Protein AF-A0A8H3C0F5-F1 (afdb_monomer_lite)

Structure (mmCIF, N/CA/C/O backbone):
data_AF-A0A8H3C0F5-F1
#
_entry.id   AF-A0A8H3C0F5-F1
#
loop_
_atom_site.group_PDB
_atom_site.id
_atom_site.type_symbol
_atom_site.label_atom_id
_atom_site.label_alt_id
_atom_site.label_comp_id
_atom_site.label_asym_id
_atom_site.label_entity_id
_atom_site.label_seq_id
_atom_site.pdbx_PDB_ins_code
_atom_site.Cartn_x
_atom_site.Cartn_y
_atom_site.Cartn_z
_atom_site.occupancy
_atom_site.B_iso_or_equiv
_atom_site.auth_seq_id
_atom_site.auth_comp_id
_atom_site.auth_asym_id
_atom_site.auth_atom_id
_atom_site.pdbx_PDB_model_num
ATOM 1 N N . VAL A 1 1 ? 4.203 12.390 5.592 1.00 60.59 1 VAL A N 1
ATOM 2 C CA . VAL A 1 1 ? 3.194 11.856 4.634 1.00 60.59 1 VAL A CA 1
ATOM 3 C C . VAL A 1 1 ? 1.819 11.692 5.290 1.00 60.59 1 VAL A C 1
ATOM 5 O O . VAL A 1 1 ? 0.827 12.155 4.722 1.00 60.59 1 VAL A O 1
ATOM 8 N N . ILE A 1 2 ? 1.745 11.100 6.489 1.00 67.12 2 ILE A N 1
ATOM 9 C CA . ILE A 1 2 ? 0.476 10.736 7.149 1.00 67.12 2 ILE A CA 1
ATOM 10 C C . ILE A 1 2 ? -0.294 11.939 7.746 1.00 67.12 2 ILE A C 1
ATOM 12 O O . ILE A 1 2 ? -1.514 11.883 7.781 1.00 67.12 2 ILE A O 1
ATOM 16 N N . ASN A 1 3 ? 0.363 13.062 8.083 1.00 62.25 3 ASN A N 1
ATOM 17 C CA . ASN A 1 3 ? -0.220 14.371 8.475 1.00 62.25 3 ASN A CA 1
ATOM 18 C C . ASN A 1 3 ? -1.607 14.298 9.160 1.00 62.25 3 ASN A C 1
ATOM 20 O O . ASN A 1 3 ? -2.584 14.773 8.583 1.00 62.25 3 ASN A O 1
ATOM 24 N N . ASN A 1 4 ? -1.687 13.686 10.347 1.00 71.19 4 ASN A N 1
ATOM 25 C CA . ASN A 1 4 ? -2.904 13.557 11.169 1.00 71.19 4 ASN A CA 1
ATOM 26 C C . ASN A 1 4 ? -4.148 12.968 10.470 1.00 71.19 4 ASN A C 1
ATOM 28 O O . ASN A 1 4 ? -5.250 13.098 10.987 1.00 71.19 4 ASN A O 1
ATOM 32 N N . ALA A 1 5 ? -4.004 12.286 9.331 1.00 85.44 5 ALA A N 1
ATOM 33 C CA . ALA A 1 5 ? -5.117 11.616 8.652 1.00 85.44 5 ALA A CA 1
ATOM 34 C C . ALA A 1 5 ? -5.307 10.175 9.157 1.00 85.44 5 ALA A C 1
ATOM 36 O O . ALA A 1 5 ? -5.470 9.250 8.358 1.00 85.44 5 ALA A O 1
ATOM 37 N N . VAL A 1 6 ? -5.208 10.006 10.475 1.00 88.06 6 VAL A N 1
ATOM 38 C CA . VAL A 1 6 ? -5.528 8.771 11.189 1.00 88.06 6 VAL A CA 1
ATOM 39 C C . VAL A 1 6 ? -6.758 9.075 12.025 1.00 88.06 6 VAL A C 1
ATOM 41 O O . VAL A 1 6 ? -6.746 10.012 12.823 1.00 88.06 6 VAL A O 1
ATOM 44 N N . PHE A 1 7 ? -7.814 8.309 11.806 1.00 89.25 7 PHE A N 1
ATOM 45 C CA . PHE A 1 7 ? -9.117 8.528 12.412 1.00 89.25 7 PHE A CA 1
ATOM 46 C C . PHE A 1 7 ? -9.444 7.346 13.313 1.00 89.25 7 PHE A C 1
ATOM 48 O O . PHE A 1 7 ? -9.197 6.201 12.939 1.00 89.25 7 PHE A O 1
ATOM 55 N N . ALA A 1 8 ? -9.962 7.628 14.506 1.00 87.62 8 ALA A N 1
ATOM 56 C CA . ALA A 1 8 ? -10.507 6.593 15.367 1.00 87.62 8 ALA A CA 1
ATOM 57 C C . ALA A 1 8 ? -11.944 6.311 14.918 1.00 87.62 8 ALA A C 1
ATOM 59 O O . ALA A 1 8 ? -12.822 7.152 15.106 1.00 87.62 8 ALA A O 1
ATOM 60 N N . GLU A 1 9 ? -12.160 5.155 14.302 1.00 83.12 9 GLU A N 1
ATOM 61 C CA . GLU A 1 9 ? -13.474 4.685 13.866 1.00 83.12 9 GLU A CA 1
ATOM 62 C C . GLU A 1 9 ? -13.676 3.258 14.372 1.00 83.12 9 GLU A C 1
ATOM 64 O O . GLU A 1 9 ? -12.742 2.451 14.376 1.00 83.12 9 GLU A O 1
ATOM 69 N N . ASP A 1 10 ? -14.901 2.945 14.795 1.00 83.81 10 ASP A N 1
ATOM 70 C CA . ASP A 1 10 ? -15.298 1.590 15.184 1.00 83.81 10 ASP A CA 1
ATOM 71 C C . ASP A 1 10 ? -15.577 0.751 13.927 1.00 83.81 10 ASP A C 1
ATOM 73 O O . ASP A 1 10 ? -16.711 0.394 13.616 1.00 83.81 10 ASP A O 1
ATOM 77 N N . HIS A 1 11 ? -14.527 0.549 13.131 1.00 86.94 11 HIS A N 1
ATOM 78 C CA . HIS A 1 11 ? -14.557 -0.221 11.897 1.00 86.94 11 HIS A CA 1
ATOM 79 C C . HIS A 1 11 ? -13.540 -1.357 11.982 1.00 86.94 11 HIS A C 1
ATOM 81 O O . HIS A 1 11 ? -12.347 -1.122 12.185 1.00 86.94 11 HIS A O 1
ATOM 87 N N . ASP A 1 12 ? -14.004 -2.593 11.830 1.00 89.19 12 ASP A N 1
ATOM 88 C CA . ASP A 1 12 ? -13.201 -3.808 11.972 1.00 89.19 12 ASP A CA 1
ATOM 89 C C . ASP A 1 12 ? -13.256 -4.732 10.744 1.00 89.19 12 ASP A C 1
ATOM 91 O O . ASP A 1 12 ? -12.711 -5.840 10.778 1.00 89.19 12 ASP A O 1
ATOM 95 N N . GLU A 1 13 ? -13.846 -4.253 9.647 1.00 94.00 13 GLU A N 1
ATOM 96 C CA . GLU A 1 13 ? -13.896 -4.934 8.356 1.00 94.00 13 GLU A CA 1
ATOM 97 C C . GLU A 1 13 ? -12.743 -4.511 7.433 1.00 94.00 13 GLU A C 1
ATOM 99 O O . GLU A 1 13 ? -11.994 -3.569 7.691 1.00 94.00 13 GLU A O 1
ATOM 104 N N . MET A 1 14 ? -12.557 -5.244 6.335 1.00 95.94 14 MET A N 1
ATOM 105 C CA . MET A 1 14 ? -11.460 -4.989 5.407 1.00 95.94 14 MET A CA 1
ATOM 106 C C . MET A 1 14 ? -11.681 -3.702 4.602 1.00 95.94 14 MET A C 1
ATOM 108 O O . MET A 1 14 ? -12.636 -3.589 3.835 1.00 95.94 14 MET A O 1
ATOM 112 N N . VAL A 1 15 ? -10.712 -2.790 4.672 1.00 96.38 15 VAL A N 1
ATOM 113 C CA . VAL A 1 15 ? -10.630 -1.604 3.812 1.00 96.38 15 VAL A CA 1
ATOM 114 C C . VAL A 1 15 ? -9.671 -1.894 2.666 1.00 96.38 15 VAL A C 1
ATOM 116 O O . VAL A 1 15 ? -8.548 -2.343 2.896 1.00 96.38 15 VAL A O 1
ATOM 119 N N . ILE A 1 16 ? -10.090 -1.621 1.427 1.00 97.06 16 ILE A N 1
ATOM 120 C CA . ILE A 1 16 ? -9.266 -1.856 0.236 1.00 97.06 16 ILE A CA 1
ATOM 121 C C . ILE A 1 16 ? -9.261 -0.621 -0.660 1.00 97.06 16 ILE A C 1
ATOM 123 O O . ILE A 1 16 ? -10.312 -0.122 -1.056 1.00 97.06 16 ILE A O 1
ATOM 127 N N . VAL A 1 17 ? -8.064 -0.185 -1.046 1.00 97.81 17 VAL A N 1
ATOM 128 C CA . VAL A 1 17 ? -7.847 0.756 -2.147 1.00 97.81 17 VAL A CA 1
ATOM 129 C C . VAL A 1 17 ? -7.139 -0.000 -3.263 1.00 97.81 17 VAL A C 1
ATOM 131 O O . VAL A 1 17 ? -6.015 -0.469 -3.088 1.00 97.81 17 VAL A O 1
ATOM 134 N N . ARG A 1 18 ? -7.824 -0.157 -4.396 1.00 96.75 18 ARG A N 1
ATOM 135 C CA . ARG A 1 18 ? -7.321 -0.884 -5.566 1.00 96.75 18 ARG A CA 1
ATOM 136 C C . ARG A 1 18 ? -6.863 0.073 -6.656 1.00 96.75 18 ARG A C 1
ATOM 138 O O . ARG A 1 18 ? -7.218 1.249 -6.645 1.00 96.75 18 ARG A O 1
ATOM 145 N N . ASP A 1 19 ? -6.093 -0.477 -7.586 1.00 96.19 19 ASP A N 1
ATOM 146 C CA . ASP A 1 19 ? -5.736 0.160 -8.854 1.00 96.19 19 ASP A CA 1
ATOM 147 C C . ASP A 1 19 ? -4.973 1.488 -8.729 1.00 96.19 19 ASP A C 1
ATOM 149 O O . ASP A 1 19 ? -5.093 2.355 -9.595 1.00 96.19 19 ASP A O 1
ATOM 153 N N . ILE A 1 20 ? -4.152 1.637 -7.680 1.00 97.69 20 ILE A N 1
ATOM 154 C CA . ILE A 1 20 ? -3.280 2.803 -7.495 1.00 97.69 20 ILE A CA 1
ATOM 155 C C . ILE A 1 20 ? -2.182 2.753 -8.554 1.00 97.69 20 ILE A C 1
ATOM 157 O O . ILE A 1 20 ? -1.318 1.877 -8.502 1.00 97.69 20 ILE A O 1
ATOM 161 N N . ASP A 1 21 ? -2.192 3.700 -9.488 1.00 97.81 21 ASP A N 1
ATOM 162 C CA . ASP A 1 21 ? -1.144 3.812 -10.500 1.00 97.81 21 ASP A CA 1
ATOM 163 C C . ASP A 1 21 ? 0.208 4.142 -9.860 1.00 97.81 21 ASP A C 1
ATOM 165 O O . ASP A 1 21 ? 0.335 5.078 -9.063 1.00 97.81 21 ASP A O 1
ATOM 169 N N . VAL A 1 22 ? 1.234 3.377 -10.230 1.00 97.19 22 VAL A N 1
ATOM 170 C CA . VAL A 1 22 ? 2.607 3.583 -9.774 1.00 97.19 22 VAL A CA 1
ATOM 171 C C . VAL A 1 22 ? 3.584 3.621 -10.938 1.00 97.19 22 VAL A C 1
ATOM 173 O O . VAL A 1 22 ? 3.498 2.864 -11.904 1.00 97.19 22 VAL A O 1
ATOM 176 N N . PHE A 1 23 ? 4.565 4.503 -10.789 1.00 97.69 23 PHE A N 1
ATOM 177 C CA . PHE A 1 23 ? 5.667 4.691 -11.719 1.00 97.69 23 PHE A CA 1
ATOM 178 C C . PHE A 1 23 ? 6.960 4.633 -10.913 1.00 97.69 23 PHE A C 1
ATOM 180 O O . PHE A 1 23 ? 7.078 5.311 -9.884 1.00 97.69 23 PHE A O 1
ATOM 187 N N . SER A 1 24 ? 7.902 3.804 -11.351 1.00 98.19 24 SER A N 1
ATOM 188 C CA . SER A 1 24 ? 9.182 3.607 -10.678 1.00 98.19 24 SER A CA 1
ATOM 189 C C . SER A 1 24 ? 10.301 3.323 -11.681 1.00 98.19 24 SER A C 1
ATOM 191 O O . SER A 1 24 ? 10.059 3.230 -12.884 1.00 98.19 24 SER A O 1
ATOM 193 N N . LEU A 1 25 ? 11.540 3.234 -11.199 1.00 98.00 25 LEU A N 1
ATOM 194 C CA . LEU A 1 25 ? 12.725 2.945 -12.005 1.00 98.00 25 LEU A CA 1
ATOM 195 C C . LEU A 1 25 ? 13.408 1.693 -11.464 1.00 98.00 25 LEU A C 1
ATOM 197 O O . LEU A 1 25 ? 13.723 1.622 -10.276 1.00 98.00 25 LEU A O 1
ATOM 201 N N . CYS A 1 26 ? 13.662 0.716 -12.331 1.00 97.81 26 CYS A N 1
ATOM 202 C CA . CYS A 1 26 ? 14.375 -0.499 -11.962 1.00 97.81 26 CYS A CA 1
ATOM 203 C C . CYS A 1 26 ? 15.824 -0.151 -11.624 1.00 97.81 26 CYS A C 1
ATOM 205 O O . CYS A 1 26 ? 16.539 0.417 -12.449 1.00 97.81 26 CYS A O 1
ATOM 207 N N . GLU A 1 27 ? 16.281 -0.508 -10.427 1.00 97.88 27 GLU A N 1
ATOM 208 C CA . GLU A 1 27 ? 17.634 -0.157 -9.980 1.00 97.88 27 GLU A CA 1
ATOM 209 C C . GLU A 1 27 ? 18.751 -0.859 -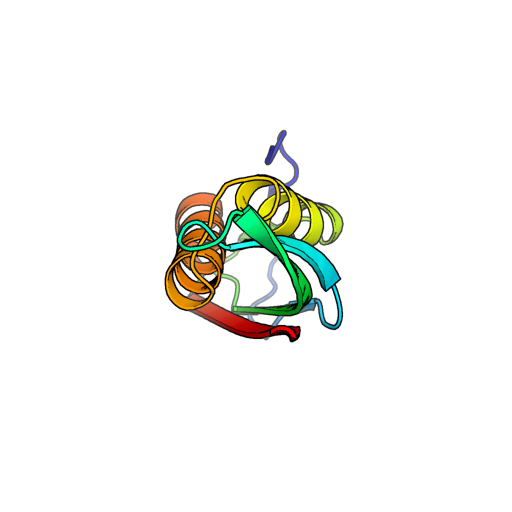10.762 1.00 97.88 27 GLU A C 1
ATOM 211 O O . GLU A 1 27 ? 19.861 -0.344 -10.834 1.00 97.88 27 GLU A O 1
ATOM 216 N N . HIS A 1 28 ? 18.449 -1.994 -11.398 1.00 97.38 28 HIS A N 1
ATOM 217 C CA . HIS A 1 28 ? 19.422 -2.764 -12.177 1.00 97.38 28 HIS A CA 1
ATOM 218 C C . HIS A 1 28 ? 19.762 -2.120 -13.524 1.00 97.38 28 HIS A C 1
ATOM 220 O O . HIS A 1 28 ? 20.896 -2.215 -13.985 1.00 97.38 28 HIS A O 1
ATOM 226 N N . HIS A 1 29 ? 18.779 -1.485 -14.167 1.00 97.88 29 HIS A N 1
ATOM 227 C CA . HIS A 1 29 ? 18.910 -1.011 -15.551 1.00 97.88 29 HIS A CA 1
ATOM 228 C C . HIS A 1 29 ? 18.572 0.471 -15.722 1.00 97.88 29 HIS A C 1
ATOM 230 O O . HIS A 1 29 ? 18.743 1.009 -16.811 1.00 97.88 29 HIS A O 1
ATOM 236 N N . LEU A 1 30 ? 18.070 1.129 -14.673 1.00 96.94 30 LEU A N 1
ATOM 237 C CA . LEU A 1 30 ? 17.543 2.498 -14.715 1.00 96.94 30 LEU A CA 1
ATOM 238 C C . LEU A 1 30 ? 16.422 2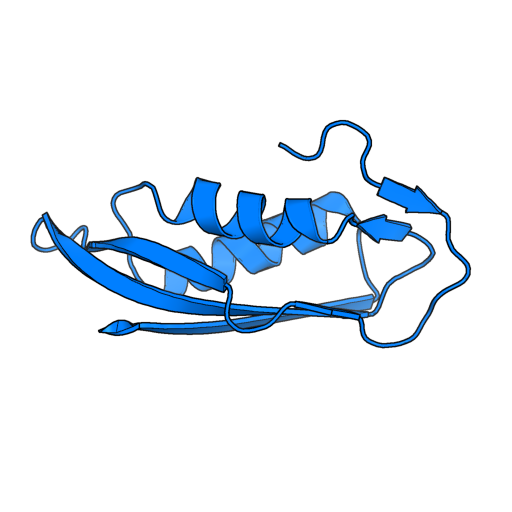.680 -15.754 1.00 96.94 30 LEU A C 1
ATOM 240 O O . LEU A 1 30 ? 16.190 3.781 -16.250 1.00 96.94 30 LEU A O 1
ATOM 244 N N . VAL A 1 31 ? 15.713 1.594 -16.068 1.00 97.56 31 VAL A N 1
ATOM 245 C CA . VAL A 1 31 ? 14.569 1.572 -16.985 1.00 97.56 31 VAL A CA 1
ATOM 246 C C . VAL A 1 31 ? 13.275 1.681 -16.174 1.00 97.56 31 VAL A C 1
ATOM 248 O O . VAL A 1 31 ? 13.193 1.080 -15.096 1.00 97.56 31 VAL A O 1
ATOM 251 N N . PRO A 1 32 ? 12.267 2.433 -16.647 1.00 97.44 32 PRO A N 1
ATOM 252 C CA . PRO A 1 32 ? 10.974 2.501 -15.983 1.00 97.44 32 PRO A CA 1
ATOM 253 C C . PRO A 1 32 ? 10.296 1.141 -15.876 1.00 97.44 32 PRO A C 1
ATOM 255 O O . PRO A 1 32 ? 10.311 0.369 -16.828 1.00 97.44 32 PRO A O 1
ATOM 258 N N . PHE A 1 33 ? 9.655 0.904 -14.736 1.00 97.75 33 PHE A N 1
ATOM 259 C CA . PHE A 1 33 ? 8.586 -0.080 -14.626 1.00 97.75 33 PHE A CA 1
ATOM 260 C C . PHE A 1 33 ? 7.341 0.618 -14.090 1.00 97.75 33 PHE A C 1
ATOM 262 O O . PHE A 1 33 ? 7.412 1.492 -13.214 1.00 97.75 33 PHE A O 1
ATOM 269 N N . THR A 1 34 ? 6.197 0.271 -14.662 1.00 97.88 34 THR A N 1
ATOM 270 C CA . THR A 1 34 ? 4.919 0.933 -14.377 1.00 97.88 34 THR A CA 1
ATOM 271 C C . THR A 1 34 ? 3.839 -0.096 -14.151 1.00 97.88 34 THR A C 1
ATOM 273 O O . THR A 1 34 ? 3.861 -1.169 -14.747 1.00 97.88 34 THR A O 1
ATOM 276 N N . GLY A 1 35 ? 2.896 0.212 -13.273 1.00 97.25 35 GLY A N 1
ATOM 277 C CA . GLY A 1 35 ? 1.905 -0.772 -12.887 1.00 97.25 35 GLY A CA 1
ATOM 278 C C . GLY A 1 35 ? 0.884 -0.241 -11.909 1.00 97.25 35 GLY A C 1
ATOM 279 O O . GLY A 1 35 ? 0.713 0.969 -11.750 1.00 97.25 35 GLY A O 1
ATOM 280 N N . LYS A 1 36 ? 0.224 -1.174 -11.233 1.00 98.25 36 LYS A N 1
ATOM 281 C CA . LYS A 1 36 ? -0.792 -0.893 -10.228 1.00 98.25 36 LYS A CA 1
ATOM 282 C C . LYS A 1 36 ? -0.439 -1.555 -8.908 1.00 98.25 36 LYS A C 1
ATOM 284 O O . LYS A 1 36 ? 0.048 -2.685 -8.868 1.00 98.25 36 LYS A O 1
ATOM 289 N N . ILE A 1 37 ? -0.717 -0.843 -7.823 1.00 98.31 37 ILE A N 1
ATOM 290 C CA . ILE A 1 37 ? -0.675 -1.375 -6.464 1.00 98.31 37 ILE A CA 1
ATOM 291 C C . ILE A 1 37 ? -2.093 -1.384 -5.898 1.00 98.31 37 ILE A C 1
ATOM 293 O O . ILE A 1 37 ? -2.824 -0.399 -5.982 1.00 98.31 37 ILE A O 1
ATOM 297 N N . SER A 1 38 ? -2.468 -2.498 -5.282 1.00 98.44 38 SER A N 1
ATOM 298 C CA . SER A 1 38 ? -3.667 -2.612 -4.458 1.00 98.44 38 SER A CA 1
ATOM 299 C C . SER A 1 38 ? -3.259 -2.822 -3.006 1.00 98.44 38 SER A C 1
ATOM 301 O O . SER A 1 38 ? -2.419 -3.673 -2.712 1.00 98.44 38 SER A O 1
ATOM 303 N N . ILE A 1 39 ? -3.851 -2.048 -2.098 1.00 98.50 39 ILE A N 1
ATOM 304 C CA . ILE A 1 39 ? -3.567 -2.092 -0.663 1.00 98.50 39 ILE A CA 1
ATOM 305 C C . ILE A 1 39 ? -4.857 -2.427 0.078 1.00 98.50 39 ILE A C 1
ATOM 307 O O . ILE A 1 39 ? -5.854 -1.717 -0.057 1.00 98.50 39 ILE A O 1
ATOM 311 N N . GLY A 1 40 ? -4.827 -3.495 0.867 1.00 98.00 40 GLY A N 1
ATOM 312 C CA . GLY A 1 40 ? -5.893 -3.888 1.780 1.00 98.00 40 GLY A CA 1
ATOM 313 C C . GLY A 1 40 ? -5.387 -3.953 3.216 1.00 98.00 40 GLY A C 1
ATOM 314 O O . GLY A 1 40 ? -4.243 -4.336 3.450 1.00 98.00 40 GLY A O 1
ATOM 315 N N . TYR A 1 41 ? -6.218 -3.592 4.186 1.00 97.69 41 TYR A N 1
ATOM 316 C CA . TYR A 1 41 ? -5.914 -3.790 5.603 1.00 97.69 41 TYR A CA 1
ATOM 317 C C . TYR A 1 41 ? -7.190 -4.014 6.414 1.00 97.69 41 TYR A C 1
ATOM 319 O O . TYR A 1 41 ? -8.274 -3.611 5.997 1.00 97.69 41 TYR A O 1
ATOM 327 N N . ILE A 1 42 ? -7.056 -4.667 7.568 1.00 97.19 42 ILE A N 1
ATOM 328 C CA . ILE A 1 42 ? -8.146 -4.829 8.539 1.00 97.19 42 ILE A CA 1
ATOM 329 C C . ILE A 1 42 ? -7.832 -3.928 9.739 1.00 97.19 42 ILE A C 1
ATOM 331 O O . ILE A 1 42 ? -6.864 -4.214 10.451 1.00 97.19 42 ILE A O 1
ATOM 335 N N . PRO A 1 43 ? -8.580 -2.838 9.970 1.00 95.81 43 PRO A N 1
ATOM 336 C CA . PRO A 1 43 ? -8.266 -1.878 11.017 1.00 95.81 43 PRO A CA 1
ATOM 337 C C . PRO A 1 43 ? -8.318 -2.484 12.426 1.00 95.81 43 PRO A C 1
ATOM 339 O O . PRO A 1 43 ? -8.963 -3.500 12.697 1.00 95.81 43 PRO A O 1
ATOM 342 N N . ASN A 1 44 ? -7.626 -1.811 13.342 1.00 93.69 44 ASN A N 1
ATOM 343 C CA . ASN A 1 44 ? -7.689 -2.057 14.778 1.00 93.69 44 ASN A CA 1
ATOM 344 C C . ASN A 1 44 ? -8.019 -0.731 15.475 1.00 93.69 44 ASN A C 1
ATOM 346 O O . ASN A 1 44 ? -7.135 -0.070 16.015 1.00 93.69 44 ASN A O 1
ATOM 350 N N . SER A 1 45 ? -9.273 -0.288 15.334 1.00 88.50 45 SER A N 1
ATOM 351 C CA . SER A 1 45 ? -9.793 1.005 15.823 1.00 88.50 45 SER A CA 1
ATOM 352 C C . SER A 1 45 ? -9.230 2.266 15.152 1.00 88.50 45 SER A C 1
ATOM 354 O O . SER A 1 45 ? -9.755 3.353 15.379 1.00 88.50 45 SER A O 1
ATOM 356 N N . LEU A 1 46 ? -8.178 2.154 14.335 1.00 92.25 46 LEU A N 1
ATOM 357 C CA . LEU A 1 46 ? -7.580 3.261 13.587 1.00 92.25 46 LEU A CA 1
ATOM 358 C C . LEU A 1 46 ? -7.698 3.035 12.081 1.00 92.25 46 LEU A C 1
ATOM 360 O O . LEU A 1 46 ? -7.208 2.037 11.551 1.00 92.25 46 LEU A O 1
AT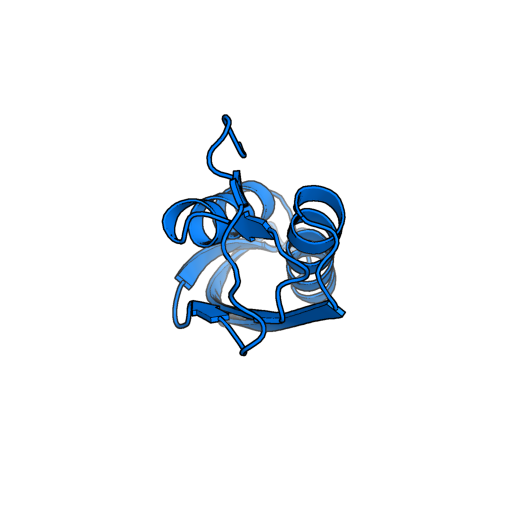OM 364 N N . VAL A 1 47 ? -8.285 4.007 11.392 1.00 93.50 47 VAL A N 1
ATOM 365 C CA . VAL A 1 47 ? -8.448 4.038 9.938 1.00 93.50 47 VAL A CA 1
ATOM 366 C C . VAL A 1 47 ? -7.522 5.099 9.356 1.00 93.50 47 VAL A C 1
ATOM 368 O O . VAL A 1 47 ? -7.429 6.226 9.849 1.00 93.50 47 VAL A O 1
ATOM 371 N N . LEU A 1 48 ? -6.822 4.745 8.281 1.00 93.00 48 LEU A N 1
ATOM 372 C CA . LEU A 1 48 ? -5.994 5.676 7.525 1.00 93.00 48 LEU A CA 1
ATOM 373 C C . LEU A 1 48 ? -6.820 6.296 6.393 1.00 93.00 48 LEU A C 1
ATOM 375 O O . LEU A 1 48 ? -7.462 5.581 5.623 1.00 93.00 48 LEU A O 1
ATOM 379 N N . GLY A 1 49 ? -6.756 7.620 6.237 1.00 93.00 49 GLY A N 1
ATOM 380 C CA . GLY A 1 49 ? -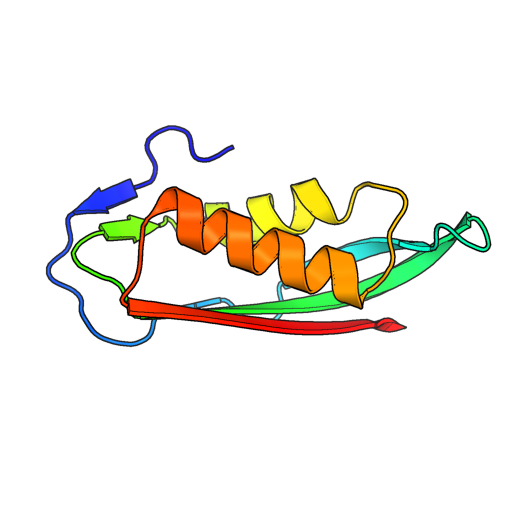7.443 8.298 5.136 1.00 93.00 49 GLY A CA 1
ATOM 381 C C . GLY A 1 49 ? -7.035 7.735 3.768 1.00 93.00 49 GLY A C 1
ATOM 382 O O . GLY A 1 49 ? -5.845 7.625 3.473 1.00 93.00 49 GLY A O 1
ATOM 383 N N . LEU A 1 50 ? -8.012 7.431 2.906 1.00 92.25 50 LEU A N 1
ATOM 384 C CA . LEU A 1 50 ? -7.804 6.692 1.646 1.00 92.25 50 LEU A CA 1
ATOM 385 C C . LEU A 1 50 ? -6.714 7.299 0.746 1.00 92.25 50 LEU A C 1
ATOM 387 O O . LEU A 1 50 ? -5.867 6.591 0.206 1.00 92.25 50 LEU A O 1
ATOM 391 N N . SER A 1 51 ? -6.660 8.632 0.648 1.00 93.06 51 SER A N 1
ATOM 392 C CA . SER A 1 51 ? -5.638 9.332 -0.147 1.00 93.06 51 SER A CA 1
ATOM 393 C C . SER A 1 51 ? -4.207 9.139 0.372 1.00 93.06 51 SER A C 1
ATOM 395 O O . SER A 1 51 ? -3.245 9.337 -0.372 1.00 93.06 51 SER A O 1
ATOM 397 N N . LYS A 1 52 ? -4.025 8.758 1.642 1.00 95.00 52 LYS A N 1
ATOM 398 C CA . LYS A 1 52 ? -2.703 8.485 2.217 1.00 95.00 52 LYS A CA 1
ATOM 399 C C . LYS A 1 52 ? -2.136 7.157 1.751 1.00 95.00 52 LYS A C 1
ATOM 401 O O . LYS A 1 52 ? -0.927 7.095 1.569 1.00 95.00 52 LYS A O 1
ATOM 406 N N . LEU A 1 53 ? -2.972 6.152 1.495 1.00 95.88 53 LEU A N 1
ATOM 407 C CA . LEU A 1 53 ? -2.526 4.873 0.938 1.00 95.88 53 LEU A CA 1
ATOM 408 C C . LEU A 1 53 ? -1.881 5.072 -0.438 1.00 95.88 53 LEU A C 1
ATOM 410 O O . LEU A 1 53 ? -0.745 4.651 -0.653 1.00 95.88 53 LEU A O 1
ATOM 414 N N . ALA A 1 54 ? -2.543 5.831 -1.317 1.00 95.94 54 ALA A N 1
ATOM 415 C CA . ALA A 1 54 ? -1.986 6.200 -2.618 1.00 95.94 54 ALA A CA 1
ATOM 416 C C . ALA A 1 54 ? -0.667 6.986 -2.489 1.00 95.94 54 ALA A C 1
ATOM 418 O O . ALA A 1 54 ? 0.316 6.681 -3.159 1.00 95.94 54 ALA A O 1
ATOM 419 N N . ARG A 1 55 ? -0.597 7.950 -1.560 1.00 96.12 55 ARG A N 1
ATOM 420 C CA . ARG A 1 55 ? 0.634 8.724 -1.310 1.00 96.12 55 ARG A CA 1
ATOM 421 C C . ARG A 1 55 ? 1.778 7.887 -0.741 1.00 96.12 55 ARG A C 1
ATOM 423 O O . ARG A 1 55 ? 2.937 8.190 -1.018 1.00 96.12 55 ARG A O 1
ATOM 430 N N . ILE A 1 56 ? 1.483 6.881 0.084 1.00 96.50 56 ILE A N 1
ATOM 431 C CA . ILE A 1 56 ? 2.488 5.938 0.590 1.00 96.50 56 ILE A CA 1
ATOM 432 C C . ILE A 1 56 ? 3.084 5.172 -0.593 1.00 96.50 56 ILE A C 1
ATOM 434 O O . ILE A 1 56 ? 4.303 5.194 -0.754 1.00 96.50 56 ILE A O 1
ATOM 438 N N . ALA A 1 57 ? 2.242 4.587 -1.454 1.00 97.25 57 ALA A N 1
ATOM 439 C CA . ALA A 1 57 ? 2.687 3.894 -2.665 1.00 97.25 57 ALA A CA 1
ATOM 440 C C . ALA A 1 57 ? 3.580 4.787 -3.543 1.00 97.25 57 ALA A C 1
ATOM 442 O O . ALA A 1 57 ? 4.704 4.410 -3.873 1.00 97.25 57 ALA A O 1
ATOM 443 N N . GLU A 1 58 ? 3.138 6.014 -3.818 1.00 96.12 58 GLU A N 1
ATOM 444 C CA . GLU A 1 58 ? 3.882 6.993 -4.616 1.00 96.12 58 GLU A CA 1
ATOM 445 C C . GLU A 1 58 ? 5.236 7.385 -3.991 1.00 96.12 58 GLU A C 1
ATOM 447 O O . GLU A 1 58 ? 6.248 7.515 -4.680 1.00 96.12 58 GLU A O 1
ATOM 452 N N . THR A 1 59 ? 5.289 7.553 -2.666 1.00 96.50 59 THR A N 1
ATOM 453 C CA . THR A 1 59 ? 6.520 7.939 -1.952 1.00 96.50 59 THR A CA 1
ATOM 454 C C . THR A 1 59 ? 7.618 6.882 -2.093 1.00 96.50 59 THR A C 1
ATOM 456 O O . THR A 1 59 ? 8.809 7.215 -2.151 1.00 96.50 59 THR A O 1
ATOM 459 N N . PHE A 1 60 ? 7.239 5.604 -2.119 1.00 97.81 60 PHE A N 1
ATOM 460 C CA . PHE A 1 60 ? 8.186 4.511 -2.314 1.00 97.81 60 PHE A CA 1
ATOM 461 C C . PHE A 1 60 ? 8.459 4.232 -3.793 1.00 97.81 60 PHE A C 1
ATOM 463 O O . PHE A 1 60 ? 9.587 3.857 -4.113 1.00 97.81 60 PHE A O 1
ATOM 470 N N . SER A 1 61 ? 7.494 4.457 -4.692 1.00 97.38 61 SER A N 1
ATOM 471 C CA . SER A 1 61 ? 7.681 4.218 -6.128 1.00 97.38 61 SER A CA 1
ATOM 472 C C . SER A 1 61 ? 8.640 5.224 -6.772 1.00 97.38 61 SER A C 1
ATOM 474 O O . SER A 1 61 ? 9.387 4.861 -7.675 1.00 97.38 61 SER A O 1
ATOM 476 N N . ARG A 1 62 ? 8.710 6.469 -6.279 1.00 96.56 62 ARG A N 1
ATOM 477 C CA . ARG A 1 62 ? 9.610 7.528 -6.786 1.00 96.56 62 ARG A CA 1
ATOM 478 C C . ARG A 1 62 ? 11.077 7.354 -6.348 1.00 96.56 62 ARG A C 1
ATOM 480 O O . ARG A 1 62 ? 11.693 8.277 -5.817 1.00 96.56 62 ARG A O 1
ATOM 487 N N . ARG A 1 63 ? 11.629 6.152 -6.522 1.00 97.12 63 ARG A N 1
ATOM 488 C CA . ARG A 1 63 ? 13.001 5.749 -6.170 1.00 97.12 63 ARG A CA 1
ATOM 489 C C . ARG A 1 63 ? 13.523 4.740 -7.196 1.00 97.12 63 ARG A C 1
ATOM 491 O O . ARG A 1 63 ? 12.745 4.215 -7.989 1.00 97.12 63 ARG A O 1
ATOM 498 N N . LEU A 1 64 ? 14.820 4.442 -7.140 1.00 98.00 64 LEU A N 1
ATOM 499 C CA . LEU A 1 64 ? 15.352 3.215 -7.733 1.00 98.00 64 LEU A CA 1
ATOM 500 C C . LEU A 1 64 ? 14.866 2.029 -6.896 1.00 98.00 64 LEU A C 1
ATOM 502 O O . LEU A 1 64 ? 14.983 2.059 -5.667 1.00 98.00 64 LEU A O 1
ATOM 506 N N . GLN A 1 65 ? 14.243 1.052 -7.546 1.00 98.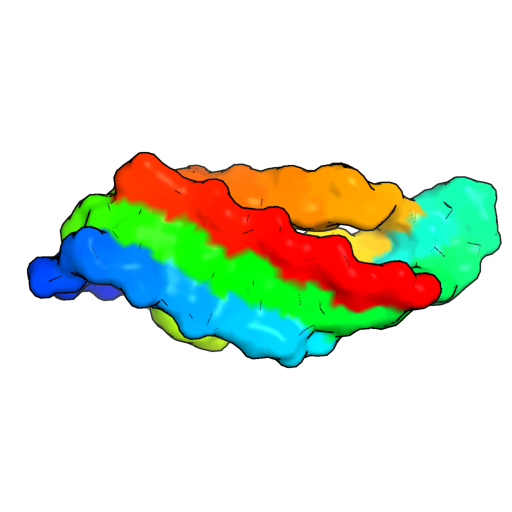31 65 GLN A N 1
ATOM 507 C CA . GLN A 1 65 ? 13.503 -0.000 -6.865 1.00 98.31 65 GLN A CA 1
ATOM 508 C C . GLN A 1 65 ? 13.637 -1.367 -7.528 1.00 98.31 65 GLN A C 1
ATOM 510 O O . GLN A 1 65 ? 14.005 -1.516 -8.695 1.00 98.31 65 GLN A O 1
ATOM 515 N N . VAL A 1 66 ? 13.242 -2.351 -6.725 1.00 98.00 66 VAL A N 1
ATOM 516 C CA . VAL A 1 66 ? 12.891 -3.720 -7.100 1.00 98.00 66 VAL A CA 1
ATOM 517 C C . VAL A 1 66 ? 11.444 -3.939 -6.650 1.00 98.00 66 VAL A C 1
ATOM 519 O O . VAL A 1 66 ? 11.068 -3.476 -5.567 1.00 98.00 66 VAL A O 1
ATOM 522 N N . GLN A 1 67 ? 10.621 -4.600 -7.468 1.00 97.81 67 GLN A N 1
ATOM 523 C CA . GLN A 1 67 ? 9.169 -4.708 -7.258 1.00 97.81 67 GLN A CA 1
ATOM 524 C C . GLN A 1 67 ? 8.819 -5.307 -5.887 1.00 97.81 67 GLN A C 1
ATOM 526 O O . GLN A 1 67 ? 7.960 -4.796 -5.164 1.00 97.81 67 GLN A O 1
ATOM 531 N N . GLU A 1 68 ? 9.544 -6.341 -5.481 1.00 97.75 68 GLU A N 1
ATOM 532 C CA . GLU A 1 68 ? 9.401 -7.047 -4.212 1.00 97.75 68 GLU A CA 1
ATOM 533 C C . GLU A 1 68 ? 9.666 -6.115 -3.024 1.00 97.75 68 GLU A C 1
ATOM 535 O O . GLU A 1 68 ? 8.939 -6.123 -2.025 1.00 97.75 68 GLU A O 1
ATOM 540 N N . ARG A 1 69 ? 10.686 -5.255 -3.144 1.00 98.00 69 ARG A N 1
ATOM 541 C CA . ARG A 1 69 ? 11.043 -4.289 -2.102 1.00 98.00 69 ARG A CA 1
ATOM 542 C C . ARG A 1 69 ? 10.008 -3.179 -2.002 1.00 98.00 69 ARG A C 1
ATOM 544 O O . ARG A 1 69 ? 9.592 -2.863 -0.889 1.00 98.00 69 ARG A O 1
ATOM 551 N N . LEU A 1 70 ? 9.582 -2.621 -3.135 1.00 98.25 70 LEU A N 1
ATOM 552 C CA . LEU A 1 70 ? 8.537 -1.600 -3.184 1.00 98.25 70 LEU A CA 1
ATOM 553 C C . LEU A 1 70 ? 7.252 -2.110 -2.514 1.00 98.25 70 LEU A C 1
ATOM 555 O O . LEU A 1 70 ? 6.735 -1.463 -1.604 1.00 98.25 70 LEU A O 1
ATOM 559 N N . THR A 1 71 ? 6.807 -3.313 -2.882 1.00 98.38 71 THR A N 1
ATOM 560 C CA . THR A 1 71 ? 5.620 -3.967 -2.308 1.00 98.38 71 THR A CA 1
ATOM 561 C C . THR A 1 71 ? 5.735 -4.107 -0.786 1.00 98.38 71 THR A C 1
ATOM 563 O O . THR A 1 71 ? 4.840 -3.695 -0.044 1.00 98.38 71 THR A O 1
ATOM 566 N N . ARG A 1 72 ? 6.876 -4.614 -0.295 1.00 98.44 72 ARG A N 1
ATOM 567 C CA . ARG A 1 72 ? 7.139 -4.768 1.145 1.00 98.44 72 ARG A CA 1
ATOM 568 C C . ARG A 1 72 ? 7.181 -3.428 1.883 1.00 98.44 72 ARG A C 1
ATOM 570 O O . ARG A 1 72 ? 6.651 -3.331 2.985 1.00 98.44 72 ARG A O 1
ATOM 577 N N . GLN A 1 73 ? 7.816 -2.406 1.310 1.00 98.38 73 GLN A N 1
ATOM 578 C CA . GLN A 1 73 ? 7.934 -1.084 1.933 1.00 98.38 73 GLN A CA 1
ATOM 579 C C . GLN A 1 73 ? 6.572 -0.415 2.119 1.00 98.38 73 GLN A C 1
ATOM 581 O O . GLN A 1 73 ? 6.319 0.165 3.173 1.00 98.38 73 GLN A O 1
ATOM 586 N N . VAL A 1 74 ? 5.684 -0.536 1.129 1.00 98.19 74 VAL A N 1
ATOM 587 C CA . VAL A 1 74 ? 4.312 -0.026 1.229 1.00 98.19 74 VAL A CA 1
ATOM 588 C C . VAL A 1 74 ? 3.554 -0.731 2.354 1.00 98.19 74 VAL A C 1
ATOM 590 O O . VAL A 1 74 ? 2.944 -0.052 3.177 1.00 98.19 74 VAL A O 1
ATOM 593 N N . ALA A 1 75 ? 3.639 -2.063 2.440 1.00 98.38 75 ALA A N 1
ATOM 594 C CA . ALA A 1 75 ? 2.971 -2.829 3.493 1.00 98.38 75 ALA A CA 1
ATOM 595 C C . ALA A 1 75 ? 3.453 -2.422 4.896 1.00 98.38 75 ALA A C 1
ATOM 597 O O . ALA A 1 75 ? 2.639 -2.115 5.765 1.00 98.38 75 ALA A O 1
ATOM 598 N N . LEU A 1 76 ? 4.775 -2.347 5.093 1.00 98.12 76 LEU A N 1
ATOM 599 C CA . LEU A 1 76 ? 5.373 -1.954 6.372 1.00 98.12 76 LEU A CA 1
ATOM 600 C C . LEU A 1 76 ? 5.000 -0.527 6.774 1.00 98.12 76 LEU A C 1
ATOM 602 O O . LEU A 1 76 ? 4.713 -0.280 7.937 1.00 98.12 76 LEU A O 1
ATOM 606 N N . ALA A 1 77 ? 4.946 0.407 5.824 1.00 97.31 77 ALA A N 1
ATOM 607 C CA . ALA A 1 77 ? 4.575 1.783 6.130 1.00 97.31 77 ALA A CA 1
ATOM 608 C C . ALA A 1 77 ? 3.121 1.916 6.606 1.00 97.31 77 ALA A C 1
ATOM 610 O O . ALA A 1 77 ? 2.832 2.778 7.433 1.00 97.31 77 ALA A O 1
ATOM 611 N N . VAL A 1 78 ? 2.205 1.086 6.098 1.00 96.56 78 VAL A N 1
ATOM 612 C CA . VAL A 1 78 ? 0.818 1.039 6.589 1.00 96.56 78 VAL A CA 1
ATOM 613 C C . VAL A 1 78 ? 0.761 0.380 7.967 1.00 96.56 78 VAL A C 1
ATOM 615 O O . VAL A 1 78 ? 0.120 0.918 8.869 1.00 96.56 78 VAL A O 1
ATOM 618 N N . GLU A 1 79 ? 1.474 -0.732 8.153 1.00 96.56 79 GLU A N 1
ATOM 619 C CA . GLU A 1 79 ? 1.575 -1.438 9.436 1.00 96.56 79 GLU A CA 1
ATOM 620 C C . GLU A 1 79 ? 2.090 -0.513 10.552 1.00 96.56 79 GLU A C 1
ATOM 622 O O . GLU A 1 79 ? 1.461 -0.366 11.598 1.00 96.56 79 GLU A O 1
ATOM 627 N N . GLU A 1 80 ? 3.191 0.196 10.303 1.00 95.44 80 GLU A N 1
ATOM 628 C CA . GLU A 1 80 ? 3.793 1.137 11.252 1.00 95.44 80 GLU A CA 1
ATOM 629 C C . GLU A 1 80 ? 2.895 2.349 11.536 1.00 95.44 80 GLU A C 1
ATOM 631 O O . GLU A 1 80 ? 2.928 2.895 12.642 1.00 95.44 80 GLU A O 1
ATOM 636 N N . ALA A 1 81 ? 2.088 2.774 10.559 1.00 93.62 81 ALA A N 1
ATOM 637 C CA . ALA A 1 81 ? 1.235 3.950 10.679 1.00 93.62 81 ALA A CA 1
ATOM 638 C C . ALA A 1 81 ? 0.041 3.745 11.616 1.00 93.62 81 ALA A C 1
ATOM 640 O O . ALA A 1 81 ? -0.303 4.666 12.359 1.00 93.62 81 ALA A O 1
ATOM 641 N N . ILE A 1 82 ? -0.620 2.584 11.542 1.00 93.69 82 ILE A N 1
ATOM 642 C CA . ILE A 1 82 ? -1.914 2.361 12.212 1.00 93.69 82 ILE A CA 1
ATOM 643 C C . ILE A 1 82 ? -2.015 1.045 12.994 1.00 93.69 82 ILE A C 1
ATOM 645 O O . ILE A 1 82 ? -3.024 0.843 13.661 1.00 93.69 82 ILE A O 1
ATOM 649 N N . LYS A 1 83 ? -0.994 0.174 12.955 1.00 95.00 83 LYS A N 1
ATOM 650 C CA . LYS A 1 83 ? -0.966 -1.142 13.630 1.00 95.00 83 LYS A CA 1
ATOM 651 C C . LYS A 1 83 ? -2.274 -1.934 13.446 1.00 95.00 83 LYS A C 1
ATOM 653 O O . LYS A 1 83 ? -2.961 -2.234 14.431 1.00 95.00 83 LYS A O 1
ATOM 658 N N . PRO A 1 84 ? -2.668 -2.197 12.189 1.00 96.69 84 PRO A N 1
ATOM 659 C CA . PRO A 1 84 ? -3.903 -2.903 11.882 1.00 96.69 84 PRO A CA 1
ATOM 660 C C . PRO A 1 84 ? -3.801 -4.378 12.310 1.00 96.69 84 PRO A C 1
ATOM 662 O O . PRO A 1 84 ? -2.738 -4.869 12.676 1.00 96.69 84 PRO A O 1
ATOM 665 N N . LYS A 1 85 ? -4.905 -5.127 12.235 1.00 97.06 85 LYS A N 1
ATOM 666 C CA . LYS A 1 85 ? -4.882 -6.587 12.453 1.00 97.06 85 LYS A CA 1
ATOM 667 C C . LYS A 1 85 ? -4.096 -7.317 11.354 1.00 97.06 85 LYS A C 1
ATOM 669 O O . LYS A 1 85 ? -3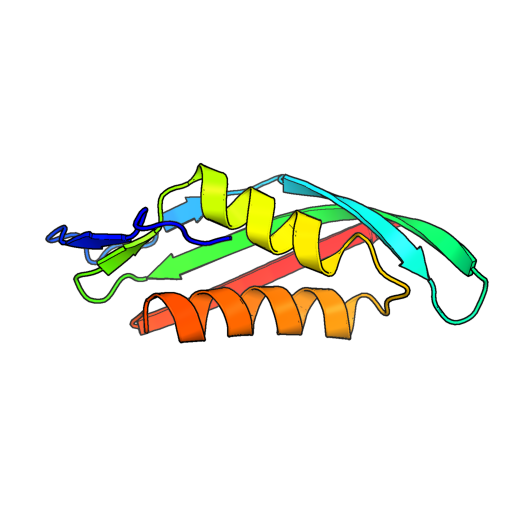.629 -8.433 11.563 1.00 97.06 85 LYS A O 1
ATOM 674 N N . GLY A 1 86 ? -3.973 -6.693 10.183 1.00 97.06 86 GLY A N 1
ATOM 675 C CA . GLY A 1 86 ? -3.112 -7.139 9.096 1.00 97.06 86 GLY A CA 1
ATOM 676 C C . GLY A 1 86 ? -3.183 -6.210 7.888 1.00 97.06 86 GLY A C 1
ATOM 677 O O . GLY A 1 86 ? -4.161 -5.478 7.712 1.00 97.06 86 GLY A O 1
ATOM 678 N N . VAL A 1 87 ? -2.148 -6.272 7.047 1.00 98.25 87 VAL A N 1
ATOM 679 C CA . VAL A 1 87 ? -2.023 -5.541 5.778 1.00 98.25 87 VAL A CA 1
ATOM 680 C C . VAL A 1 87 ? -1.685 -6.521 4.658 1.00 98.25 87 VAL A C 1
ATOM 682 O O . VAL A 1 87 ? -0.831 -7.391 4.816 1.00 98.25 87 VAL A O 1
ATOM 685 N N . ALA A 1 88 ? -2.315 -6.344 3.503 1.00 98.31 88 ALA A N 1
ATOM 686 C CA . ALA A 1 88 ? -1.990 -7.023 2.260 1.00 98.31 88 ALA A CA 1
ATOM 687 C C . ALA A 1 88 ? -1.696 -5.983 1.174 1.00 98.31 88 ALA A C 1
ATOM 689 O O . ALA A 1 88 ? -2.455 -5.032 0.983 1.00 98.31 88 ALA A O 1
ATOM 690 N N . VAL A 1 89 ? -0.598 -6.173 0.446 1.00 98.56 89 VAL A N 1
ATOM 691 C CA . VAL A 1 89 ? -0.238 -5.338 -0.703 1.00 98.56 89 VAL A CA 1
ATOM 692 C C . VAL A 1 89 ? 0.040 -6.250 -1.883 1.00 98.56 89 VAL A C 1
ATOM 694 O O . VAL A 1 89 ? 0.824 -7.190 -1.770 1.00 98.56 89 VAL A O 1
ATOM 697 N N . VAL A 1 90 ? -0.603 -5.960 -3.007 1.00 98.44 90 VAL A N 1
ATOM 698 C CA . VAL A 1 90 ? -0.387 -6.644 -4.283 1.00 98.44 90 VAL A CA 1
ATOM 699 C C . VAL A 1 90 ? 0.093 -5.612 -5.288 1.00 98.44 90 VAL A C 1
ATOM 701 O O . VAL A 1 90 ? -0.482 -4.528 -5.377 1.00 98.44 90 VAL A O 1
ATOM 704 N N . MET A 1 91 ? 1.146 -5.948 -6.026 1.00 97.50 91 MET A N 1
ATOM 705 C CA . MET A 1 91 ? 1.692 -5.110 -7.084 1.00 97.50 91 MET A CA 1
ATOM 706 C C . MET A 1 91 ? 1.824 -5.916 -8.370 1.00 97.50 91 MET A C 1
ATOM 708 O O . MET A 1 91 ? 2.457 -6.971 -8.376 1.00 97.50 91 MET A O 1
ATOM 712 N N . GLU A 1 92 ? 1.295 -5.363 -9.454 1.00 97.94 92 GLU A N 1
ATOM 713 C CA . GLU A 1 92 ? 1.443 -5.876 -10.814 1.00 97.94 92 GLU A CA 1
ATOM 714 C C . GLU A 1 92 ? 2.040 -4.763 -11.673 1.00 97.94 92 GLU A C 1
ATOM 716 O O . GLU A 1 92 ? 1.501 -3.656 -11.708 1.00 97.94 92 GLU A O 1
ATOM 721 N N . ALA A 1 93 ? 3.172 -5.023 -12.324 1.00 96.19 93 ALA A N 1
ATOM 722 C CA . ALA A 1 93 ? 3.879 -4.039 -13.135 1.00 96.19 93 ALA A CA 1
ATOM 723 C C . ALA A 1 93 ? 4.545 -4.684 -14.352 1.00 96.19 93 ALA A C 1
ATOM 725 O O . ALA A 1 93 ? 4.784 -5.891 -14.372 1.00 96.19 93 ALA A O 1
ATOM 726 N N . THR A 1 94 ? 4.806 -3.855 -15.363 1.00 92.00 94 THR A N 1
ATOM 727 C CA . THR A 1 94 ? 5.557 -4.182 -16.584 1.00 92.00 94 THR A CA 1
ATOM 728 C C . THR A 1 94 ? 6.826 -3.349 -16.644 1.00 92.00 94 THR A C 1
ATOM 730 O O . THR A 1 94 ? 6.759 -2.159 -16.243 1.00 92.00 94 THR A O 1
#

Foldseek 3Di:
DQVPQKDQDPFFDKDKDWFQWAWAAALVPRHIKIWIKMKMFGADRIDGDNVVLSVLLHVLRHYHDDPVVSQVSSQVVVCVPGVTPGMDMDIDID

Organism: NCBI:txid456999

InterPro domains:
  IPR001474 GTP cyclohydrolase I [PTHR11109] (1-94)
  IPR018234 GTP cyclohydrolase I, conserved site [PS00859] (13-29)
  IPR018234 GTP cyclohydrolase I, conserved site [PS00860] (61-71)
  IPR020602 GTP cyclohydrolase I domain [PF01227] (3-94)
  IPR043133 GTP cyclohydrolase I, C-terminal/NADPH-dependent 7-cyano-7-deazaguanine reductase [G3DSA:3.30.1130.10] (4-94)

Sequence (94 aa):
VINNAVFAEDHDEMVIVRDIDVFSLCEHHLVPFTGKISIGYIPNSLVLGLSKLARIAETFSRRLQVQERLTRQVALAVEEAIKPKGVAVVMEAT

Secondary structure (DSSP, 8-state):
--TT-EEE----SPEEEEEEEEEEEETTT--EEEEEEEEEEE-SSEEE-HHHHHHHHHHHHSSEE-HHHHHHHHHHHHHHHH--SEEEEEEEE-

Radius of gyration: 13.39 Å; chains: 1; bounding box: 35×22×33 Å

pLDDT: mean 94.5, std 7.07, range [60.59, 98.56]